Protein AF-A0A0G4B213-F1 (afdb_monomer_lite)

Sequence (179 aa):
MNWKSLFSELPLLMSNQFPNDDQAVENFIQDVHYIATHVYMPKLGPCYCVSLADGNHKRRRQVVQTIIEDLGKPVMVSKINIANHYYWTSESREIPDPESYRRLGSDRIRDICQKHELSSADERIVKDIAVFYDVFTGDVESRIGYSIYVVSKLRKERRIAIESAIIDIMVEFAKSRTV

Secondary structure (DSSP, 8-state):
--HHHHHHTSPEEETTSPP-TTTEEEEEETTEEEEEEEEEETTTEEEEEEEE-SS-HHHHHHHHHHHHHHH-SPB---SS--TTEEEEE-S------GGG--PPPHHHHHHHHHHTT--HHHHHHHHHHHHHHH---HHHHHHHHHHHHHHHHS-HHHHHHHHHHHHHHHHHHHHTT--

Structure (mmCIF, N/CA/C/O backbone):
data_AF-A0A0G4B213-F1
#
_entry.id   AF-A0A0G4B213-F1
#
loop_
_atom_site.group_PDB
_atom_site.id
_atom_site.type_symbol
_atom_site.label_atom_id
_atom_site.label_alt_id
_atom_site.label_comp_id
_atom_site.label_asym_id
_atom_site.label_entity_id
_atom_site.label_seq_id
_atom_site.pdbx_PDB_ins_code
_atom_site.Cartn_x
_atom_site.Cartn_y
_atom_site.Cartn_z
_atom_site.occupancy
_atom_site.B_iso_or_equiv
_atom_site.auth_seq_id
_atom_site.auth_comp_id
_atom_site.auth_asym_id
_atom_site.auth_atom_id
_atom_site.pdbx_PDB_model_num
ATOM 1 N N . MET A 1 1 ? 22.614 7.884 -8.030 1.00 73.62 1 MET A N 1
ATOM 2 C CA . MET A 1 1 ? 21.424 7.111 -8.435 1.00 73.62 1 MET A CA 1
ATOM 3 C C . MET A 1 1 ? 20.380 8.120 -8.878 1.00 73.62 1 MET A C 1
ATOM 5 O O . MET A 1 1 ? 20.231 9.096 -8.162 1.00 73.62 1 MET A O 1
ATOM 9 N N . ASN A 1 2 ? 19.761 7.943 -10.048 1.00 85.88 2 ASN A N 1
ATOM 10 C CA . ASN A 1 2 ? 18.702 8.824 -10.554 1.00 85.88 2 ASN A CA 1
ATOM 11 C C . ASN A 1 2 ? 17.368 8.084 -10.410 1.00 85.88 2 ASN A C 1
ATOM 13 O O . ASN A 1 2 ? 17.169 7.059 -11.067 1.00 85.88 2 ASN A O 1
ATOM 17 N N . TRP A 1 3 ? 16.483 8.578 -9.544 1.00 88.81 3 TRP A N 1
ATOM 18 C CA . TRP A 1 3 ? 15.213 7.901 -9.261 1.00 88.81 3 TRP A CA 1
ATOM 19 C C . TRP A 1 3 ? 14.285 7.863 -10.475 1.00 88.81 3 TRP A C 1
ATOM 21 O O . TRP A 1 3 ? 13.626 6.853 -10.704 1.00 88.81 3 TRP A O 1
ATOM 31 N N . LYS A 1 4 ? 14.274 8.922 -11.292 1.00 83.38 4 LYS A N 1
ATOM 32 C CA . LYS A 1 4 ? 13.443 8.984 -12.502 1.00 83.38 4 LYS A CA 1
ATOM 33 C C . LYS A 1 4 ? 13.821 7.886 -13.499 1.00 83.38 4 LYS A C 1
ATOM 35 O O . LYS A 1 4 ? 12.931 7.247 -14.047 1.00 83.38 4 LYS A O 1
ATOM 40 N N . SER A 1 5 ? 15.121 7.641 -13.679 1.00 86.00 5 SER A N 1
ATOM 41 C CA . SER A 1 5 ? 15.630 6.564 -14.541 1.00 86.00 5 SER A CA 1
ATOM 42 C C . SER A 1 5 ? 15.260 5.181 -14.004 1.00 86.00 5 SER A C 1
ATOM 44 O O . SER A 1 5 ? 14.779 4.349 -14.764 1.00 86.00 5 SER A O 1
ATOM 46 N N . LEU A 1 6 ? 15.420 4.954 -12.692 1.00 88.75 6 LEU A N 1
ATOM 47 C CA . LEU A 1 6 ? 15.041 3.685 -12.059 1.00 88.75 6 LEU A CA 1
ATOM 48 C C . LEU A 1 6 ? 13.561 3.374 -12.299 1.00 88.75 6 LEU A C 1
ATOM 50 O O . LEU A 1 6 ? 13.207 2.265 -12.680 1.00 88.75 6 LEU A O 1
ATOM 54 N N . PHE A 1 7 ? 12.690 4.362 -12.104 1.00 87.81 7 PHE A N 1
ATOM 55 C CA . PHE A 1 7 ? 11.258 4.154 -12.264 1.00 87.81 7 PHE A CA 1
ATOM 56 C C . PHE A 1 7 ? 10.808 3.988 -13.713 1.00 87.81 7 PHE A C 1
ATOM 58 O O . PHE A 1 7 ? 9.841 3.273 -13.952 1.00 87.81 7 PHE A O 1
ATOM 65 N N . SER A 1 8 ? 11.493 4.614 -14.675 1.00 81.81 8 SER A N 1
ATOM 66 C CA . SER A 1 8 ? 11.161 4.447 -16.096 1.00 81.81 8 SER A CA 1
ATOM 67 C C . SER A 1 8 ? 11.428 3.039 -16.629 1.00 81.81 8 SER A C 1
ATOM 69 O O . SER A 1 8 ? 10.900 2.680 -17.676 1.00 81.81 8 SER A O 1
ATOM 71 N N . GLU A 1 9 ? 12.239 2.255 -15.920 1.00 84.31 9 GLU A N 1
ATOM 72 C CA . GLU A 1 9 ? 12.555 0.868 -16.270 1.00 84.31 9 GLU A CA 1
ATOM 73 C C . GLU A 1 9 ? 11.586 -0.131 -15.618 1.00 84.31 9 GLU A C 1
ATOM 75 O O . GLU A 1 9 ? 11.526 -1.286 -16.034 1.00 84.31 9 GLU A O 1
ATOM 80 N N . LEU A 1 10 ? 10.803 0.306 -14.624 1.00 87.19 10 LEU A N 1
ATOM 81 C CA . LEU A 1 10 ? 9.878 -0.557 -13.898 1.00 87.19 10 LEU A CA 1
ATOM 82 C C . LEU A 1 10 ? 8.525 -0.679 -14.623 1.00 87.19 10 LEU A C 1
ATOM 84 O O . LEU A 1 10 ? 7.900 0.341 -14.948 1.00 87.19 10 LEU A O 1
ATOM 88 N N . PRO A 1 11 ? 8.019 -1.910 -14.828 1.00 84.62 11 PRO A N 1
ATOM 89 C CA . PRO A 1 11 ? 6.709 -2.122 -15.432 1.00 84.62 11 PRO A CA 1
ATOM 90 C C . PRO A 1 11 ? 5.594 -1.574 -14.533 1.00 84.62 11 PRO A C 1
ATOM 92 O O . PRO A 1 11 ? 5.678 -1.644 -13.306 1.00 84.62 11 PRO A O 1
ATOM 95 N N . LEU A 1 12 ? 4.529 -1.046 -15.143 1.00 79.25 12 LEU A N 1
ATOM 96 C CA . LEU A 1 12 ? 3.363 -0.560 -14.410 1.00 79.25 12 LEU A CA 1
ATOM 97 C C . LEU A 1 12 ? 2.514 -1.730 -13.888 1.00 79.25 12 LEU A C 1
ATOM 99 O O . LEU A 1 12 ? 1.941 -2.497 -14.661 1.00 79.25 12 LEU A O 1
ATOM 103 N N . LEU A 1 13 ? 2.384 -1.819 -12.569 1.00 73.69 13 LEU A N 1
ATOM 104 C CA . LEU A 1 13 ? 1.563 -2.804 -11.861 1.00 73.69 13 LEU A CA 1
ATOM 105 C C . LEU A 1 13 ? 0.222 -2.205 -11.450 1.00 73.69 13 LEU A C 1
ATOM 107 O O . LEU A 1 13 ? 0.063 -0.994 -11.432 1.00 73.69 13 LEU A O 1
ATOM 111 N N . MET A 1 14 ? -0.741 -3.014 -11.025 1.00 67.75 14 MET A N 1
ATOM 112 C CA . MET A 1 14 ? -1.877 -2.498 -10.245 1.00 67.75 14 MET A CA 1
ATOM 113 C C . MET A 1 14 ? -1.458 -2.361 -8.768 1.00 67.75 14 MET A C 1
ATOM 115 O O . MET A 1 14 ? -0.747 -3.232 -8.276 1.00 67.75 14 MET A O 1
ATOM 119 N N . SER A 1 15 ? -1.919 -1.339 -8.025 1.00 59.09 15 SER A N 1
ATOM 120 C CA . SER A 1 15 ? -1.471 -1.029 -6.638 1.00 59.09 15 SER A CA 1
ATOM 121 C C . SER A 1 15 ? -1.607 -2.141 -5.588 1.00 59.09 15 SER A C 1
ATOM 123 O O . SER A 1 15 ? -1.171 -1.974 -4.453 1.00 59.09 15 SER A O 1
ATOM 125 N N . ASN A 1 16 ? -2.214 -3.267 -5.961 1.00 49.78 16 ASN A N 1
ATOM 126 C CA . ASN A 1 16 ? -2.543 -4.394 -5.094 1.00 49.78 16 ASN A CA 1
ATOM 127 C C . ASN A 1 16 ? -1.890 -5.700 -5.595 1.00 49.78 16 ASN A C 1
ATOM 129 O O . ASN A 1 16 ? -2.259 -6.791 -5.145 1.00 49.78 16 ASN A O 1
ATOM 133 N N . GLN A 1 17 ? -0.998 -5.606 -6.585 1.00 54.12 17 GLN A N 1
ATOM 134 C CA . GLN A 1 17 ? -0.159 -6.704 -7.056 1.00 54.12 17 GLN A CA 1
ATOM 135 C C . GLN A 1 17 ? 1.145 -6.698 -6.256 1.00 54.12 17 GLN A C 1
ATOM 137 O O . GLN A 1 17 ? 1.779 -5.656 -6.103 1.00 54.12 17 GLN A O 1
ATOM 142 N N . PHE A 1 18 ? 1.532 -7.861 -5.730 1.00 59.22 18 PHE A N 1
ATOM 143 C CA . PHE A 1 18 ? 2.862 -8.024 -5.156 1.00 59.22 18 PHE A CA 1
ATOM 144 C C . PHE A 1 18 ? 3.866 -8.103 -6.308 1.00 59.22 18 PHE A C 1
ATOM 146 O O . PHE A 1 18 ? 3.677 -8.957 -7.178 1.00 59.22 18 PHE A O 1
ATOM 153 N N . PRO A 1 19 ? 4.886 -7.232 -6.342 1.00 59.97 19 PRO A N 1
ATOM 154 C CA . PRO A 1 19 ? 5.894 -7.291 -7.386 1.00 59.97 19 PRO A CA 1
ATOM 155 C C . PRO A 1 19 ? 6.705 -8.584 -7.250 1.00 59.97 19 PRO A C 1
ATOM 157 O O . PRO A 1 19 ? 7.042 -8.995 -6.138 1.00 59.97 19 PRO A O 1
ATOM 160 N N . ASN A 1 20 ? 7.015 -9.221 -8.374 1.00 69.31 20 ASN A N 1
ATOM 161 C CA . ASN A 1 20 ? 8.107 -10.192 -8.452 1.00 69.31 20 ASN A CA 1
ATOM 162 C C . ASN A 1 20 ? 9.458 -9.474 -8.682 1.00 69.31 20 ASN A C 1
ATOM 164 O O . ASN A 1 20 ? 9.495 -8.246 -8.796 1.00 69.31 20 ASN A O 1
ATOM 168 N N . ASP A 1 21 ? 10.556 -10.232 -8.746 1.00 69.38 21 ASP A N 1
ATOM 169 C CA . ASP A 1 21 ? 11.930 -9.701 -8.817 1.00 69.38 21 ASP A CA 1
ATOM 170 C C . ASP A 1 21 ? 12.170 -8.740 -10.002 1.00 69.38 21 ASP A C 1
ATOM 172 O O . ASP A 1 21 ? 12.980 -7.824 -9.893 1.00 69.38 21 ASP A O 1
ATOM 176 N N . ASP A 1 22 ? 11.432 -8.891 -11.108 1.00 73.88 22 ASP A N 1
ATOM 177 C CA . ASP A 1 22 ? 11.552 -8.042 -12.306 1.00 73.88 22 ASP A CA 1
ATOM 178 C C . ASP A 1 22 ? 10.621 -6.809 -12.271 1.00 73.88 22 ASP A C 1
ATOM 180 O O . ASP A 1 22 ? 10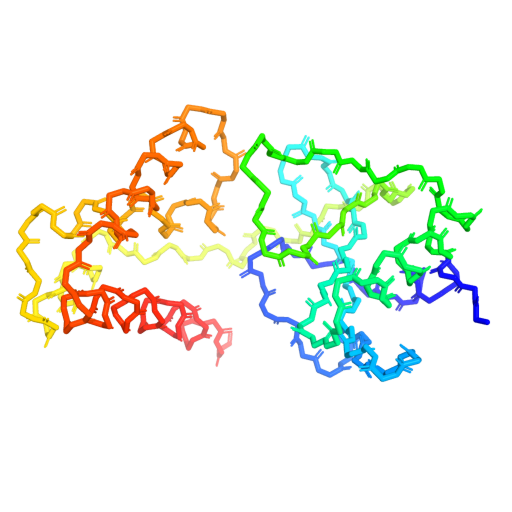.638 -5.962 -13.166 1.00 73.88 22 ASP A O 1
ATOM 184 N N . GLN A 1 23 ? 9.763 -6.713 -11.254 1.00 74.38 23 GLN A N 1
ATOM 185 C CA . GLN A 1 23 ? 8.699 -5.712 -11.12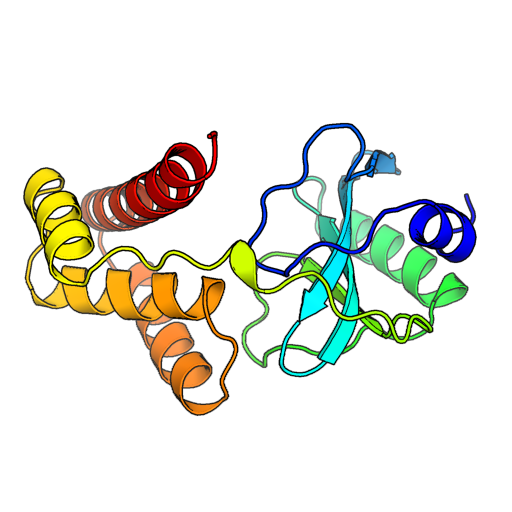6 1.00 74.38 23 GLN A CA 1
ATOM 186 C C . GLN A 1 23 ? 8.928 -4.723 -9.974 1.00 74.38 23 GLN A C 1
ATOM 188 O O . GLN A 1 23 ? 8.172 -3.757 -9.821 1.00 74.38 23 GLN A O 1
ATOM 193 N N . ALA A 1 24 ? 9.965 -4.941 -9.169 1.00 84.75 24 ALA A N 1
ATOM 194 C CA . ALA A 1 24 ? 10.411 -4.028 -8.128 1.00 84.75 24 ALA A CA 1
ATOM 195 C C . ALA A 1 24 ? 11.932 -3.942 -8.090 1.00 84.75 24 ALA A C 1
ATOM 197 O O . ALA A 1 24 ? 12.632 -4.901 -8.391 1.00 84.75 24 ALA A O 1
ATOM 198 N N . VAL A 1 25 ? 12.443 -2.801 -7.630 1.00 86.31 25 VAL A N 1
ATOM 199 C CA . VAL A 1 25 ? 13.836 -2.709 -7.187 1.00 86.31 25 VAL A CA 1
ATOM 200 C C . VAL A 1 25 ? 13.872 -2.733 -5.669 1.00 86.31 25 VAL A C 1
ATOM 202 O O . VAL A 1 25 ? 13.353 -1.825 -5.016 1.00 86.31 25 VAL A O 1
ATOM 205 N N . GLU A 1 26 ? 14.528 -3.749 -5.125 1.00 86.94 26 GLU A N 1
ATOM 206 C CA . GLU A 1 26 ? 14.838 -3.880 -3.706 1.00 86.94 26 GLU A CA 1
ATOM 207 C C . GLU A 1 26 ? 16.324 -3.579 -3.476 1.00 86.94 26 GLU A C 1
ATOM 209 O O . GLU A 1 26 ? 17.197 -4.185 -4.103 1.00 86.94 26 GLU A O 1
ATOM 214 N N . ASN A 1 27 ? 16.643 -2.596 -2.629 1.00 87.06 27 ASN A N 1
ATOM 215 C CA . ASN A 1 27 ? 18.038 -2.247 -2.345 1.00 87.06 27 ASN A CA 1
ATOM 216 C C . ASN A 1 27 ? 18.193 -1.442 -1.042 1.00 87.06 27 ASN A C 1
ATOM 218 O O . ASN A 1 27 ? 17.226 -1.097 -0.363 1.00 87.06 27 ASN A O 1
ATOM 222 N N . PHE A 1 28 ? 19.434 -1.098 -0.698 1.00 87.06 28 PHE A N 1
ATOM 223 C CA . PHE A 1 28 ? 19.782 -0.310 0.479 1.00 87.06 28 PHE A CA 1
ATOM 224 C C . PHE A 1 28 ? 20.406 1.035 0.102 1.00 87.06 28 PHE A C 1
ATOM 226 O O . PHE A 1 28 ? 21.305 1.118 -0.734 1.00 87.06 28 PHE A O 1
ATOM 233 N N . ILE A 1 29 ? 19.986 2.099 0.790 1.00 85.06 29 ILE A N 1
ATOM 234 C CA . ILE A 1 29 ? 20.654 3.409 0.767 1.00 85.06 29 ILE A CA 1
ATOM 235 C C . ILE A 1 29 ? 20.899 3.836 2.209 1.00 85.06 29 ILE A C 1
ATOM 237 O O . ILE A 1 29 ? 19.956 4.019 2.970 1.00 85.06 29 ILE A O 1
ATOM 241 N N . GLN A 1 30 ? 22.163 4.027 2.597 1.00 82.06 30 GLN A N 1
ATOM 242 C CA . GLN A 1 30 ? 22.526 4.490 3.949 1.00 82.06 30 GLN A CA 1
ATOM 243 C C . GLN A 1 30 ? 21.908 3.627 5.078 1.00 82.06 30 GLN A C 1
ATOM 245 O O . GLN A 1 30 ? 21.405 4.156 6.074 1.00 82.06 30 GLN A O 1
ATOM 250 N N . ASP A 1 31 ? 21.931 2.300 4.912 1.00 82.44 31 ASP A N 1
ATOM 251 C CA . ASP A 1 31 ? 21.309 1.298 5.800 1.00 82.44 31 ASP A CA 1
ATOM 252 C C . ASP A 1 31 ? 19.772 1.401 5.914 1.00 82.44 31 ASP A C 1
ATOM 254 O O . ASP A 1 31 ? 19.172 0.884 6.858 1.00 82.44 31 ASP A O 1
ATOM 258 N N . VAL A 1 32 ? 19.120 2.099 4.983 1.00 82.56 32 VAL A N 1
ATOM 259 C CA . VAL A 1 32 ? 17.664 2.093 4.817 1.00 82.56 32 VAL A CA 1
ATOM 260 C C . VAL A 1 32 ? 17.336 1.139 3.684 1.00 82.56 32 VAL A C 1
ATOM 262 O O . VAL A 1 32 ? 17.702 1.389 2.535 1.00 82.56 32 VAL A O 1
ATOM 265 N N . HIS A 1 33 ? 16.642 0.062 4.024 1.00 83.06 33 HIS A N 1
ATOM 266 C CA . HIS A 1 33 ? 16.051 -0.836 3.050 1.00 83.06 33 HIS A CA 1
ATOM 267 C C . HIS A 1 33 ? 14.873 -0.141 2.355 1.00 83.06 33 HIS A C 1
ATOM 269 O O . HIS A 1 33 ? 13.973 0.371 3.039 1.00 83.06 33 HIS A O 1
ATOM 275 N N . TYR A 1 34 ? 14.883 -0.113 1.022 1.00 87.19 34 TYR A N 1
ATOM 276 C CA . TYR A 1 34 ? 13.775 0.385 0.221 1.00 87.19 34 TYR A CA 1
ATOM 277 C C . TYR A 1 34 ? 13.317 -0.626 -0.827 1.00 87.19 34 TYR A C 1
ATOM 279 O O . TYR A 1 34 ? 14.120 -1.367 -1.391 1.00 87.19 34 TYR A O 1
ATOM 287 N N . ILE A 1 35 ? 12.021 -0.558 -1.125 1.00 87.31 35 ILE A N 1
ATOM 288 C CA . ILE A 1 35 ? 11.391 -1.229 -2.260 1.00 87.31 35 ILE A CA 1
ATOM 289 C C . ILE A 1 35 ? 10.765 -0.148 -3.137 1.00 87.31 35 ILE A C 1
ATOM 291 O O . ILE A 1 35 ? 9.938 0.635 -2.660 1.00 87.31 35 ILE A O 1
ATOM 295 N N . ALA A 1 36 ? 11.173 -0.089 -4.400 1.00 89.62 36 ALA A N 1
ATOM 296 C CA . ALA A 1 36 ? 10.659 0.835 -5.403 1.00 89.62 36 ALA A CA 1
ATOM 297 C C . ALA A 1 36 ? 9.813 0.080 -6.437 1.00 89.62 36 ALA A C 1
ATOM 299 O O . ALA A 1 36 ? 10.252 -0.929 -6.981 1.00 89.62 36 ALA A O 1
ATOM 300 N N . THR A 1 37 ? 8.609 0.579 -6.709 1.00 88.06 37 THR A N 1
ATOM 301 C CA . THR A 1 37 ? 7.645 -0.005 -7.658 1.00 88.06 37 THR A CA 1
ATOM 302 C C . THR A 1 37 ? 6.991 1.079 -8.512 1.00 88.06 37 THR A C 1
ATOM 304 O O . THR A 1 37 ? 6.921 2.245 -8.112 1.00 88.06 37 THR A O 1
ATOM 307 N N . HIS A 1 38 ? 6.480 0.699 -9.682 1.00 88.69 38 HIS A N 1
ATOM 308 C CA . HIS A 1 38 ? 5.622 1.536 -10.518 1.00 88.69 38 HIS A CA 1
ATOM 309 C C . HIS A 1 38 ? 4.218 0.927 -10.510 1.00 88.69 38 HIS A C 1
ATOM 311 O O . HIS A 1 38 ? 4.027 -0.213 -10.918 1.00 88.69 38 HIS A O 1
ATOM 317 N N . VAL A 1 39 ? 3.236 1.650 -9.973 1.00 81.62 39 VAL A N 1
ATOM 318 C CA . VAL A 1 39 ? 1.898 1.121 -9.688 1.00 81.62 39 VAL A CA 1
ATOM 319 C C . VAL A 1 39 ? 0.804 2.052 -10.198 1.00 81.62 39 VAL A C 1
ATOM 321 O O . VAL A 1 39 ? 0.932 3.266 -10.181 1.00 81.62 39 VAL A O 1
ATOM 324 N N . TYR A 1 40 ? -0.316 1.498 -10.627 1.00 75.06 40 TYR A N 1
ATOM 325 C CA . TYR A 1 40 ? -1.524 2.213 -10.977 1.00 75.06 40 TYR A CA 1
ATOM 326 C C . TYR A 1 40 ? -2.420 2.236 -9.752 1.00 75.06 40 TYR A C 1
ATOM 328 O O . TYR A 1 40 ? -2.884 1.194 -9.277 1.00 75.06 40 TYR A O 1
ATOM 336 N N . MET A 1 41 ? -2.679 3.435 -9.247 1.00 73.44 41 MET A N 1
ATOM 337 C CA . MET A 1 41 ? -3.645 3.657 -8.184 1.00 73.44 41 MET A CA 1
ATOM 338 C C . MET A 1 41 ? -4.908 4.272 -8.786 1.00 73.44 41 MET A C 1
ATOM 340 O O . MET A 1 41 ? -4.824 5.359 -9.349 1.00 73.44 41 MET A O 1
ATOM 344 N N . PRO A 1 42 ? -6.104 3.688 -8.600 1.00 62.91 42 PRO A N 1
ATOM 345 C CA . PRO A 1 42 ? -7.340 4.205 -9.201 1.00 62.91 42 PRO A CA 1
ATOM 346 C C . PRO A 1 42 ? -7.628 5.697 -8.950 1.00 62.91 42 PRO A C 1
ATOM 348 O O . PRO A 1 42 ? -8.254 6.353 -9.775 1.00 62.91 42 PRO A O 1
ATOM 351 N N . LYS A 1 43 ? -7.164 6.253 -7.822 1.00 65.88 43 LYS A N 1
ATOM 352 C CA . LYS A 1 43 ? -7.295 7.684 -7.495 1.00 65.88 43 LYS A CA 1
ATOM 353 C C . LYS A 1 43 ? -6.211 8.586 -8.084 1.00 65.88 43 LYS A C 1
ATOM 355 O O . LYS A 1 43 ? -6.453 9.781 -8.213 1.00 65.88 43 LYS A O 1
ATOM 360 N N . LEU A 1 44 ? -5.016 8.055 -8.333 1.00 71.25 44 LEU A N 1
ATOM 361 C CA . LEU A 1 44 ? -3.845 8.844 -8.736 1.00 71.25 44 LEU A CA 1
ATOM 362 C C . LEU A 1 44 ? -3.411 8.575 -10.180 1.00 71.25 44 LEU A C 1
ATOM 364 O O . LEU A 1 44 ? -2.599 9.325 -10.709 1.00 71.25 44 LEU A O 1
ATOM 368 N N . GLY A 1 45 ? -3.952 7.532 -10.809 1.00 73.00 45 GLY A N 1
ATOM 369 C CA . GLY A 1 45 ? -3.404 6.967 -12.033 1.00 73.00 45 GLY A CA 1
ATOM 370 C C . GLY A 1 45 ? -2.069 6.257 -11.774 1.00 73.00 45 GLY A C 1
ATOM 371 O O . GLY A 1 45 ? -1.813 5.813 -10.649 1.00 73.00 45 GLY A O 1
ATOM 372 N N . PRO A 1 46 ? -1.219 6.137 -12.803 1.00 82.62 46 PRO A N 1
ATOM 373 C CA . PRO A 1 46 ? 0.149 5.656 -12.664 1.00 82.62 46 PRO A CA 1
ATOM 374 C C . PRO A 1 46 ? 0.946 6.499 -11.663 1.00 82.62 46 PRO A C 1
ATOM 376 O O . PRO A 1 46 ? 0.986 7.731 -11.735 1.00 82.62 46 PRO A O 1
ATOM 379 N N . CYS A 1 47 ? 1.618 5.844 -10.729 1.00 89.00 47 CYS A N 1
ATOM 380 C CA . CYS A 1 47 ? 2.459 6.469 -9.729 1.00 89.00 47 CYS A CA 1
ATOM 381 C C . CYS A 1 47 ? 3.654 5.585 -9.368 1.00 89.00 47 CYS A C 1
ATOM 383 O O . CYS A 1 47 ? 3.625 4.362 -9.448 1.00 89.00 47 CYS A O 1
ATOM 385 N N . TYR A 1 48 ? 4.736 6.225 -8.960 1.00 90.00 48 TYR A N 1
ATOM 386 C CA . TYR A 1 48 ? 5.892 5.559 -8.385 1.00 90.00 48 TYR A CA 1
ATOM 387 C C . TYR A 1 48 ? 5.670 5.410 -6.892 1.00 90.00 48 TYR A C 1
ATOM 389 O O . TYR A 1 48 ? 5.303 6.387 -6.241 1.00 90.00 48 TYR A O 1
ATOM 397 N N . CYS A 1 49 ? 5.894 4.220 -6.348 1.00 88.44 49 CYS A N 1
ATOM 398 C CA . CYS A 1 49 ? 5.794 3.949 -4.923 1.00 88.44 49 CYS A CA 1
ATOM 399 C C . CYS A 1 49 ? 7.164 3.542 -4.371 1.00 88.44 49 CYS A C 1
ATOM 401 O O . CYS A 1 49 ? 7.820 2.650 -4.908 1.00 88.44 49 CYS A O 1
ATOM 403 N N . VAL A 1 50 ? 7.585 4.189 -3.283 1.00 88.31 50 VAL A N 1
ATOM 404 C CA . VAL A 1 50 ? 8.761 3.805 -2.495 1.00 88.31 50 VAL A CA 1
ATOM 405 C C . VAL A 1 50 ? 8.322 3.442 -1.090 1.00 88.31 50 VAL A C 1
ATOM 407 O O . VAL A 1 50 ? 7.781 4.284 -0.372 1.00 88.31 50 VAL A O 1
ATOM 410 N N . SER A 1 51 ? 8.625 2.218 -0.681 1.00 85.69 51 SER A N 1
ATOM 411 C CA . SER A 1 51 ? 8.371 1.708 0.666 1.00 85.69 51 SER A CA 1
ATOM 412 C C . SER A 1 51 ? 9.683 1.636 1.435 1.00 85.69 51 SER A C 1
ATOM 414 O O . SER A 1 51 ? 10.639 1.043 0.943 1.00 85.69 51 SER A O 1
ATOM 416 N N . LEU A 1 52 ? 9.747 2.225 2.634 1.00 82.44 52 LEU A N 1
ATOM 417 C CA . LEU A 1 52 ? 10.949 2.194 3.481 1.00 82.44 52 LEU A CA 1
ATOM 418 C C . LEU A 1 52 ? 10.710 1.334 4.731 1.00 82.44 52 LEU A C 1
ATOM 420 O O . LEU A 1 52 ? 10.054 1.775 5.683 1.00 82.44 52 LEU A O 1
ATOM 424 N N . ALA A 1 53 ? 11.247 0.113 4.742 1.00 66.50 53 ALA A N 1
ATOM 425 C CA . ALA A 1 53 ? 11.031 -0.854 5.822 1.00 66.50 53 ALA A CA 1
ATOM 426 C C . ALA A 1 53 ? 11.934 -0.578 7.041 1.00 66.50 53 ALA A C 1
ATOM 428 O O . ALA A 1 53 ? 11.446 -0.491 8.171 1.00 66.50 53 ALA A O 1
ATOM 429 N N . ASP A 1 54 ? 13.223 -0.314 6.804 1.00 69.19 54 ASP A N 1
ATOM 430 C CA . ASP A 1 54 ? 14.251 -0.280 7.851 1.00 69.19 54 ASP A CA 1
ATOM 431 C C . ASP A 1 54 ? 14.918 1.093 8.032 1.00 69.19 54 ASP A C 1
ATOM 433 O O . ASP A 1 54 ? 14.677 2.056 7.302 1.00 69.19 54 ASP A O 1
ATOM 437 N N . GLY A 1 55 ? 15.761 1.201 9.059 1.00 61.53 55 GLY A N 1
ATOM 438 C CA . GLY A 1 55 ? 16.530 2.402 9.368 1.00 61.53 55 GLY A CA 1
ATOM 439 C C . GLY A 1 55 ? 15.821 3.382 10.308 1.00 61.53 55 GLY A C 1
ATOM 440 O O . GLY A 1 55 ? 14.595 3.448 10.431 1.00 61.53 55 GLY A O 1
ATOM 441 N N . ASN A 1 56 ? 16.620 4.170 11.032 1.00 79.31 56 ASN A N 1
ATOM 442 C CA . ASN A 1 56 ? 16.079 5.144 11.976 1.00 79.31 56 ASN A CA 1
ATOM 443 C C . ASN A 1 56 ? 15.347 6.293 11.252 1.00 79.31 56 ASN A C 1
ATOM 445 O O . ASN A 1 56 ? 15.587 6.591 10.080 1.00 79.31 56 ASN A O 1
ATOM 449 N N . HIS A 1 57 ? 14.471 6.994 11.978 1.00 79.38 57 HIS A N 1
ATOM 450 C CA . HIS A 1 57 ? 13.632 8.052 11.408 1.00 79.38 57 HIS A CA 1
ATOM 451 C C . HIS A 1 57 ? 14.439 9.157 10.696 1.00 79.38 57 HIS A C 1
ATOM 453 O O . HIS A 1 57 ? 13.979 9.697 9.685 1.00 79.38 57 HIS A O 1
ATOM 459 N N . LYS A 1 58 ? 15.627 9.507 11.203 1.00 84.50 58 LYS A N 1
ATOM 460 C CA . LYS A 1 58 ? 16.476 10.549 10.610 1.00 84.50 58 LYS A CA 1
ATOM 461 C C . LYS A 1 58 ? 16.990 10.120 9.235 1.00 84.50 58 LYS A C 1
ATOM 463 O O . LYS A 1 58 ? 16.880 10.898 8.295 1.00 84.50 58 LYS A O 1
ATOM 468 N N . ARG A 1 59 ? 17.475 8.883 9.110 1.00 83.25 59 ARG A N 1
ATOM 469 C CA . ARG A 1 59 ? 17.985 8.330 7.847 1.00 83.25 59 ARG A CA 1
ATOM 470 C C . ARG A 1 59 ? 16.882 8.137 6.816 1.00 83.25 59 ARG A C 1
ATOM 472 O O . ARG A 1 59 ? 17.036 8.583 5.688 1.00 83.25 59 ARG A O 1
ATOM 479 N N . ARG A 1 60 ? 15.719 7.609 7.219 1.00 84.00 60 ARG A N 1
ATOM 480 C CA . ARG A 1 60 ? 14.555 7.528 6.316 1.00 84.00 60 ARG A CA 1
ATOM 481 C C . ARG A 1 60 ? 14.164 8.901 5.769 1.00 84.00 60 ARG A C 1
ATOM 483 O O . ARG A 1 60 ? 13.942 9.036 4.576 1.00 84.00 60 ARG A O 1
ATOM 490 N N . ARG A 1 61 ? 14.164 9.947 6.609 1.00 86.00 61 ARG A N 1
ATOM 491 C CA . ARG A 1 61 ? 13.931 11.330 6.149 1.00 86.00 61 ARG A CA 1
ATOM 492 C C . ARG A 1 61 ? 14.971 11.803 5.134 1.00 86.00 61 ARG A C 1
ATOM 494 O O . ARG A 1 61 ? 14.601 12.505 4.206 1.00 86.00 61 ARG A O 1
ATOM 501 N N . GLN A 1 62 ? 16.239 11.442 5.313 1.00 87.94 62 GLN A N 1
ATOM 502 C CA . GLN A 1 62 ? 17.299 11.800 4.368 1.00 87.94 62 GLN A CA 1
ATOM 503 C C . GLN A 1 62 ? 17.098 11.106 3.018 1.00 87.94 62 GLN A C 1
ATOM 505 O O . GLN A 1 62 ? 17.164 11.778 1.998 1.00 87.94 62 GLN A O 1
ATOM 510 N N . VAL A 1 63 ? 16.765 9.812 3.007 1.00 88.56 63 VAL A N 1
ATOM 511 C CA . VAL A 1 63 ? 16.443 9.078 1.768 1.00 88.56 63 VAL A CA 1
ATOM 512 C C . VAL A 1 63 ? 15.214 9.667 1.074 1.00 88.56 63 VAL A C 1
ATOM 514 O O . VAL A 1 63 ? 15.227 9.890 -0.127 1.00 88.56 63 VAL A O 1
ATOM 517 N N . VAL A 1 64 ? 14.163 10.004 1.822 1.00 88.44 64 VAL A N 1
ATOM 518 C CA . VAL A 1 64 ? 12.989 10.679 1.243 1.00 88.44 64 VAL A CA 1
ATOM 519 C C . VAL A 1 64 ? 13.370 12.029 0.642 1.00 88.44 64 VAL A C 1
ATOM 521 O O . VAL A 1 64 ? 12.873 12.384 -0.420 1.00 88.44 64 VAL A O 1
ATOM 524 N N . GLN A 1 65 ? 14.264 12.775 1.292 1.00 90.25 65 GLN A N 1
ATOM 525 C CA . GLN A 1 65 ? 14.707 14.070 0.792 1.00 90.25 65 GLN A CA 1
ATOM 526 C C . GLN A 1 65 ? 15.466 13.946 -0.536 1.00 90.25 65 GLN A C 1
ATOM 528 O O . GLN A 1 65 ? 15.226 14.758 -1.424 1.00 90.25 65 GLN A O 1
ATOM 533 N N . THR A 1 66 ? 16.300 12.915 -0.712 1.00 90.06 66 THR A N 1
ATOM 534 C CA . THR A 1 66 ? 16.986 12.689 -1.997 1.00 90.06 66 THR A CA 1
ATOM 535 C C . THR A 1 66 ? 16.011 12.297 -3.106 1.00 90.06 66 THR A C 1
ATOM 537 O O . THR A 1 66 ? 16.163 12.746 -4.236 1.00 90.06 66 THR A O 1
ATOM 540 N N . ILE A 1 67 ? 14.962 11.525 -2.795 1.00 89.62 67 ILE A N 1
ATOM 541 C CA . ILE A 1 67 ? 13.895 11.234 -3.766 1.00 89.62 67 ILE A CA 1
ATOM 542 C C . ILE A 1 67 ? 13.127 12.516 -4.122 1.00 89.62 67 ILE A C 1
ATOM 544 O O . ILE A 1 67 ? 12.778 12.724 -5.281 1.00 89.62 67 ILE A O 1
ATOM 548 N N . ILE A 1 68 ? 12.887 13.399 -3.144 1.00 90.81 68 ILE A N 1
ATOM 549 C CA . ILE A 1 68 ? 12.194 14.677 -3.363 1.00 90.81 68 ILE A CA 1
ATOM 550 C C . ILE A 1 68 ? 12.983 15.615 -4.275 1.00 90.81 68 ILE A C 1
ATOM 552 O O . ILE A 1 68 ? 12.386 16.349 -5.062 1.00 90.81 68 ILE A O 1
ATOM 556 N N . GLU A 1 69 ? 14.306 15.615 -4.162 1.00 90.38 69 GLU A N 1
ATOM 557 C CA . GLU A 1 69 ? 15.179 16.411 -5.026 1.00 90.38 69 GLU A CA 1
ATOM 558 C C . GLU A 1 69 ? 15.087 15.963 -6.493 1.00 90.38 69 GLU A C 1
ATOM 560 O O . GLU A 1 69 ? 15.054 16.816 -7.379 1.00 90.38 69 GLU A O 1
ATOM 565 N N . ASP A 1 70 ? 14.945 14.657 -6.741 1.00 89.75 70 ASP A N 1
ATOM 566 C CA . ASP A 1 70 ? 14.845 14.085 -8.091 1.00 89.75 70 ASP A CA 1
ATOM 567 C C . ASP A 1 70 ? 13.423 14.138 -8.682 1.00 89.75 70 ASP A C 1
ATOM 569 O O . ASP A 1 70 ? 13.245 14.451 -9.861 1.00 89.75 70 ASP A O 1
ATOM 573 N N . LEU A 1 71 ? 12.402 13.794 -7.890 1.00 87.12 71 LEU A N 1
ATOM 574 C CA . LEU A 1 71 ? 11.021 13.582 -8.358 1.00 87.12 71 LEU A CA 1
ATOM 575 C C . LEU A 1 71 ? 10.043 14.680 -7.920 1.00 87.12 71 LEU A C 1
ATOM 577 O O . LEU A 1 71 ? 8.864 14.648 -8.278 1.00 87.12 71 LEU A O 1
ATOM 581 N N . GLY A 1 72 ? 10.498 15.650 -7.130 1.00 88.62 72 GLY A N 1
ATOM 582 C CA . GLY A 1 72 ? 9.632 16.640 -6.501 1.00 88.62 72 GLY A CA 1
ATOM 583 C C . GLY A 1 72 ? 8.902 16.090 -5.273 1.00 88.62 72 GLY A C 1
ATOM 584 O O . GLY A 1 72 ? 9.263 15.075 -4.685 1.00 88.62 72 GLY A O 1
ATOM 585 N N . LYS A 1 73 ? 7.861 16.788 -4.815 1.00 87.81 73 LYS A N 1
ATOM 586 C CA . LYS A 1 73 ? 7.159 16.398 -3.580 1.00 87.81 73 LYS A CA 1
ATOM 587 C C . LYS A 1 73 ? 6.283 15.158 -3.811 1.00 87.81 73 LYS A C 1
ATOM 589 O O . LYS A 1 73 ? 5.560 15.138 -4.806 1.00 87.81 73 LYS A O 1
ATOM 594 N N . PRO A 1 74 ? 6.272 14.180 -2.883 1.00 87.06 74 PRO A N 1
ATOM 595 C CA . PRO A 1 74 ? 5.361 13.054 -2.977 1.00 87.06 74 PRO A CA 1
ATOM 596 C C . PRO A 1 74 ? 3.911 13.522 -2.872 1.00 87.06 74 PRO A C 1
ATOM 598 O O . PRO A 1 74 ? 3.577 14.473 -2.156 1.00 87.06 74 PRO A O 1
ATOM 601 N N . VAL A 1 75 ? 3.043 12.796 -3.557 1.00 83.50 75 VAL A N 1
ATOM 602 C CA . VAL A 1 75 ? 1.601 12.892 -3.423 1.00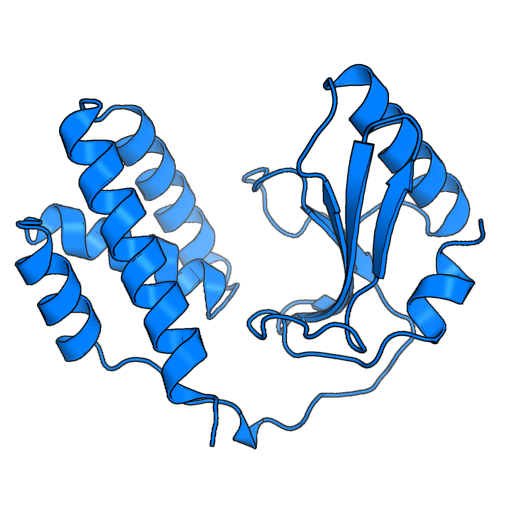 83.50 75 VAL A CA 1
ATOM 603 C C . VAL A 1 75 ? 1.201 12.326 -2.068 1.00 83.50 75 VAL A C 1
ATOM 605 O O . VAL A 1 75 ? 1.537 11.202 -1.695 1.00 83.50 75 VAL A O 1
ATOM 608 N N . MET A 1 76 ? 0.436 13.115 -1.326 1.00 72.56 76 MET A N 1
ATOM 609 C CA . MET A 1 76 ? -0.212 12.658 -0.106 1.00 72.56 76 MET A CA 1
ATOM 610 C C . MET A 1 76 ? -1.428 11.815 -0.488 1.00 72.56 76 MET A C 1
ATOM 612 O O . MET A 1 76 ? -2.445 12.354 -0.920 1.00 72.56 76 MET A O 1
ATOM 616 N N . VAL A 1 77 ? -1.319 10.496 -0.344 1.00 62.47 77 VAL A N 1
ATOM 617 C CA . VAL A 1 77 ? -2.378 9.560 -0.767 1.00 62.47 77 VAL A CA 1
ATOM 618 C C . VAL A 1 77 ? -3.435 9.337 0.319 1.00 62.47 77 VAL A C 1
ATOM 620 O O . VAL A 1 77 ? -4.543 8.896 0.027 1.00 62.47 77 VAL A O 1
ATOM 623 N N . SER A 1 78 ? -3.103 9.664 1.570 1.00 60.69 78 SER A N 1
ATOM 624 C CA . SER A 1 78 ? -3.978 9.524 2.735 1.00 60.69 78 SER A CA 1
ATOM 625 C C . SER A 1 78 ? -3.545 10.479 3.857 1.00 60.69 78 SER A C 1
ATOM 627 O O . SER A 1 78 ? -2.365 10.825 3.972 1.00 60.69 78 SER A O 1
ATOM 629 N N . LYS A 1 79 ? -4.492 10.909 4.702 1.00 50.31 79 LYS A N 1
ATOM 630 C CA . LYS A 1 79 ? -4.213 11.673 5.942 1.00 50.31 79 LYS A CA 1
ATOM 631 C C . LYS A 1 79 ? -3.636 10.788 7.047 1.00 50.31 79 LYS A C 1
ATOM 633 O O . LYS A 1 79 ? -3.020 11.286 7.989 1.00 50.31 79 LYS A O 1
ATOM 638 N N . ILE A 1 80 ? -3.854 9.482 6.941 1.00 44.75 80 ILE A N 1
ATOM 639 C CA . ILE A 1 80 ? -3.254 8.467 7.798 1.00 44.75 80 ILE A CA 1
ATOM 640 C C . ILE A 1 80 ? -1.923 8.109 7.149 1.00 44.75 80 ILE A C 1
ATOM 642 O O . ILE A 1 80 ? -1.876 7.629 6.016 1.00 44.75 80 ILE A O 1
ATOM 646 N N . ASN A 1 81 ? -0.834 8.399 7.850 1.00 43.72 81 ASN A N 1
ATOM 647 C CA . ASN A 1 81 ? 0.513 8.141 7.368 1.00 43.72 81 ASN A CA 1
ATOM 648 C C . ASN A 1 81 ? 0.757 6.626 7.398 1.00 43.72 81 ASN A C 1
ATOM 650 O O . ASN A 1 81 ? 1.166 6.074 8.421 1.00 43.72 81 ASN A O 1
ATOM 654 N N . ILE A 1 82 ? 0.398 5.930 6.322 1.00 52.03 82 ILE A N 1
ATOM 655 C CA . ILE A 1 82 ? 0.501 4.476 6.276 1.00 52.03 82 ILE A CA 1
ATOM 656 C C . ILE A 1 82 ? 1.941 4.114 5.916 1.00 52.03 82 ILE A C 1
ATOM 658 O O . ILE A 1 82 ? 2.412 4.292 4.798 1.00 52.03 82 ILE A O 1
ATOM 662 N N . ALA A 1 83 ? 2.643 3.658 6.955 1.00 58.19 83 ALA A N 1
ATOM 663 C CA . ALA A 1 83 ? 3.819 2.800 6.914 1.00 58.19 83 ALA A CA 1
ATOM 664 C C . ALA A 1 83 ? 4.960 3.213 5.965 1.00 58.19 83 ALA A C 1
ATOM 666 O O . ALA A 1 83 ? 5.422 2.382 5.207 1.00 58.19 83 ALA A O 1
ATOM 667 N N . ASN A 1 84 ? 5.476 4.446 6.002 1.00 71.00 84 ASN A N 1
ATOM 668 C CA . ASN A 1 84 ? 6.665 4.833 5.212 1.00 71.00 84 ASN A CA 1
ATOM 669 C C . ASN A 1 84 ? 6.564 4.535 3.693 1.00 71.00 84 ASN A C 1
ATOM 671 O O . ASN A 1 84 ? 7.592 4.293 3.056 1.00 71.00 84 ASN A O 1
ATOM 675 N N . HIS A 1 85 ? 5.351 4.520 3.135 1.00 78.19 85 HIS A N 1
ATOM 676 C CA . HIS A 1 85 ? 5.130 4.430 1.695 1.00 78.19 85 HIS A CA 1
ATOM 677 C C . HIS A 1 85 ? 4.972 5.846 1.145 1.00 78.19 85 HIS A C 1
ATOM 679 O O . HIS A 1 85 ? 4.156 6.631 1.637 1.00 78.19 85 HIS A O 1
ATOM 685 N N . TYR A 1 86 ? 5.752 6.173 0.128 1.00 84.75 86 TYR A N 1
ATOM 686 C CA . TYR A 1 86 ? 5.762 7.476 -0.518 1.00 84.75 86 TYR A CA 1
ATOM 687 C C . TYR A 1 86 ? 5.413 7.302 -1.986 1.00 84.75 86 TYR A C 1
ATOM 689 O O . TYR A 1 86 ? 5.905 6.377 -2.626 1.00 84.75 86 TYR A O 1
ATOM 697 N N . TYR A 1 87 ? 4.567 8.187 -2.506 1.00 86.75 87 TYR A N 1
ATOM 698 C CA . TYR A 1 87 ? 4.026 8.066 -3.852 1.00 86.75 87 TYR A CA 1
ATOM 699 C C . TYR A 1 87 ? 4.329 9.317 -4.665 1.00 86.75 87 TYR A C 1
ATOM 701 O O . TYR A 1 87 ? 4.180 10.418 -4.149 1.00 86.75 87 TYR A O 1
ATOM 709 N N . TRP A 1 88 ? 4.694 9.175 -5.933 1.00 91.06 88 TRP A N 1
ATOM 710 C CA . TRP A 1 88 ? 4.880 10.286 -6.874 1.00 91.06 88 TRP A CA 1
ATOM 711 C C . TRP A 1 88 ? 4.071 10.024 -8.134 1.00 91.06 88 TRP A C 1
ATOM 713 O O . TRP A 1 88 ? 3.996 8.886 -8.578 1.00 91.06 88 TRP A O 1
ATOM 723 N N . THR A 1 89 ? 3.465 11.053 -8.726 1.00 88.50 89 THR A N 1
ATOM 724 C CA . THR A 1 89 ? 2.772 10.896 -10.014 1.00 88.50 89 THR A CA 1
ATOM 725 C C . THR A 1 89 ? 3.756 10.434 -11.083 1.00 88.50 89 THR A C 1
ATOM 727 O O . THR A 1 89 ? 4.813 11.048 -11.244 1.00 88.50 89 THR A O 1
ATOM 730 N N . SER A 1 90 ? 3.401 9.386 -11.820 1.00 86.94 90 SER A N 1
ATOM 731 C CA . SER A 1 90 ? 4.142 8.968 -13.007 1.00 86.94 90 SER A CA 1
ATOM 732 C C . SER A 1 90 ? 3.682 9.788 -14.214 1.00 86.94 90 SER A C 1
ATOM 734 O O . SER A 1 90 ? 2.538 10.236 -14.283 1.00 86.94 90 SER A O 1
ATOM 736 N N . GLU A 1 91 ? 4.586 10.006 -15.170 1.00 85.44 91 GLU A N 1
ATOM 737 C CA . GLU A 1 91 ? 4.256 10.628 -16.462 1.00 85.44 91 GLU A CA 1
ATOM 738 C C . GLU A 1 91 ? 3.562 9.631 -17.411 1.00 85.44 91 GLU A C 1
ATOM 740 O O . GLU A 1 91 ? 3.036 10.031 -18.454 1.00 85.44 91 GLU A O 1
ATOM 745 N N . SER A 1 92 ? 3.546 8.340 -17.050 1.00 79.25 92 SER A N 1
ATOM 746 C CA . SER A 1 92 ? 2.871 7.294 -17.812 1.00 79.25 92 SER A CA 1
ATOM 747 C C . SER A 1 92 ? 1.371 7.571 -17.931 1.00 79.25 92 SER A C 1
ATOM 749 O O . SER A 1 92 ? 0.715 8.057 -17.008 1.00 79.25 92 SER A O 1
ATOM 751 N N . ARG A 1 93 ? 0.818 7.235 -19.098 1.00 77.50 93 ARG A N 1
ATOM 752 C CA . ARG A 1 93 ? -0.630 7.231 -19.368 1.00 77.50 93 ARG A CA 1
ATOM 753 C C . ARG A 1 93 ? -1.186 5.815 -19.485 1.00 77.50 93 ARG A C 1
ATOM 755 O O . ARG A 1 93 ? -2.327 5.641 -19.907 1.00 77.50 93 ARG A O 1
ATOM 762 N N . GLU A 1 94 ? -0.367 4.819 -19.173 1.00 69.88 94 GLU A N 1
ATOM 763 C CA . GLU A 1 94 ? -0.743 3.418 -19.247 1.00 69.88 94 GLU A CA 1
ATOM 764 C C . GLU A 1 94 ? -1.798 3.094 -18.187 1.00 69.88 94 GLU A C 1
ATOM 766 O O . GLU A 1 94 ? -1.830 3.662 -17.094 1.00 69.88 94 GLU A O 1
ATOM 771 N N . ILE A 1 95 ? -2.687 2.171 -18.531 1.00 63.69 95 ILE A N 1
ATOM 772 C CA . ILE A 1 95 ? -3.652 1.585 -17.610 1.00 63.69 95 ILE A CA 1
ATOM 773 C C . ILE A 1 95 ? -3.388 0.080 -17.672 1.00 63.69 95 ILE A C 1
ATOM 775 O O . ILE A 1 95 ? -3.497 -0.484 -18.763 1.00 63.69 95 ILE A O 1
ATOM 779 N N . PRO A 1 96 ? -2.990 -0.565 -16.562 1.00 59.84 96 PRO A N 1
ATOM 780 C CA . PRO A 1 96 ? -2.695 -1.990 -16.568 1.00 59.84 96 PRO A CA 1
ATOM 781 C C . PRO A 1 96 ? -3.970 -2.813 -16.802 1.00 59.84 96 PRO A C 1
ATOM 783 O O . PRO A 1 96 ? -5.073 -2.378 -16.463 1.00 59.84 96 PRO A O 1
ATOM 786 N N . ASP A 1 97 ? -3.806 -4.000 -17.390 1.00 51.03 97 ASP A N 1
ATOM 787 C CA . ASP A 1 97 ? -4.907 -4.885 -17.784 1.00 51.03 97 ASP A CA 1
ATOM 788 C C . ASP A 1 97 ? -5.793 -5.284 -16.575 1.00 51.03 97 ASP A C 1
ATOM 790 O O . ASP A 1 97 ? -5.298 -5.865 -15.595 1.00 51.03 97 ASP A O 1
ATOM 794 N N . PRO A 1 98 ? -7.107 -4.977 -16.612 1.00 46.12 98 PRO A N 1
ATOM 795 C CA . PRO A 1 98 ? -8.032 -5.253 -15.520 1.00 46.12 98 PRO A CA 1
ATOM 796 C C . PRO A 1 98 ? -8.391 -6.738 -15.319 1.00 46.12 98 PRO A C 1
ATOM 798 O O . PRO A 1 98 ? -8.981 -7.042 -14.277 1.00 46.12 98 PRO A O 1
ATOM 801 N N . GLU A 1 99 ? -8.051 -7.674 -16.223 1.00 40.25 99 GLU A N 1
ATOM 802 C CA . GLU A 1 99 ? -8.398 -9.109 -16.061 1.00 40.25 99 GLU A CA 1
ATOM 803 C C . GLU A 1 99 ? -7.797 -9.772 -14.799 1.00 40.25 99 GLU A C 1
ATOM 805 O O . GLU A 1 99 ? -8.245 -10.834 -14.364 1.00 40.25 99 GLU A O 1
ATOM 810 N N . SER A 1 100 ? -6.858 -9.110 -14.121 1.00 40.62 100 SER A N 1
ATOM 811 C CA . SER A 1 100 ? -6.240 -9.562 -12.866 1.00 40.62 100 SER A CA 1
ATOM 812 C C . SER A 1 100 ? -7.109 -9.384 -11.596 1.00 40.62 100 SER A C 1
ATOM 814 O O . SER A 1 100 ? -6.664 -9.676 -10.480 1.00 40.62 100 SER A O 1
ATOM 816 N N . TYR A 1 101 ? -8.372 -8.954 -11.725 1.00 41.25 101 TYR A N 1
ATOM 817 C CA . TYR A 1 101 ? -9.283 -8.730 -10.593 1.00 41.25 101 TYR A CA 1
ATOM 818 C C . TYR A 1 101 ? -10.121 -9.970 -10.223 1.00 41.25 101 TYR A C 1
ATOM 820 O O . TYR A 1 101 ? -11.225 -10.186 -10.725 1.00 41.25 101 TYR A O 1
ATOM 828 N N . ARG A 1 102 ? -9.667 -10.744 -9.227 1.00 46.75 102 ARG A N 1
ATOM 829 C CA . ARG A 1 102 ? -10.559 -11.593 -8.411 1.00 46.75 102 ARG A CA 1
ATOM 830 C C . ARG A 1 102 ? -10.554 -11.110 -6.962 1.00 46.75 102 ARG A C 1
ATOM 832 O O . ARG A 1 102 ? -9.517 -11.088 -6.300 1.00 46.75 102 ARG A O 1
ATOM 839 N N . ARG A 1 103 ? -11.732 -10.697 -6.479 1.00 54.25 103 ARG A N 1
ATOM 840 C CA . ARG A 1 103 ? -11.987 -10.349 -5.073 1.00 54.25 103 ARG A CA 1
ATOM 841 C C . ARG A 1 103 ? -12.142 -11.629 -4.252 1.00 54.25 103 ARG A C 1
ATOM 843 O O . ARG A 1 103 ? -12.866 -12.529 -4.673 1.00 54.25 103 ARG A O 1
ATOM 850 N N . LEU A 1 104 ? -11.544 -11.690 -3.061 1.00 55.31 104 LEU A N 1
ATOM 851 C CA . LEU A 1 104 ? -11.949 -12.674 -2.057 1.00 55.31 104 LEU A CA 1
ATOM 852 C C . LEU A 1 104 ? -13.404 -12.387 -1.679 1.00 55.31 104 LEU A C 1
ATOM 854 O O . LEU A 1 104 ? -13.749 -11.275 -1.272 1.00 55.31 104 LEU A O 1
ATOM 858 N N . GLY A 1 105 ? -14.272 -13.383 -1.854 1.00 60.78 105 GLY A N 1
ATOM 859 C CA . GLY A 1 105 ? -15.670 -13.282 -1.452 1.00 60.78 105 GLY A CA 1
ATOM 860 C C . GLY A 1 105 ? -15.785 -13.009 0.050 1.00 60.78 105 GLY A C 1
ATOM 861 O O . GLY A 1 105 ? -14.966 -13.473 0.843 1.00 60.78 105 GLY A O 1
ATOM 862 N N . SER A 1 106 ? -16.823 -12.272 0.457 1.00 66.75 106 SER A N 1
ATOM 863 C CA . SER A 1 106 ? -17.065 -11.931 1.871 1.00 66.75 106 SER A CA 1
ATOM 864 C C . SER A 1 106 ? -17.143 -13.145 2.800 1.00 66.75 106 SER A C 1
ATOM 866 O O . SER A 1 106 ? -16.854 -13.006 3.990 1.00 66.75 106 SER A O 1
ATOM 868 N N . ASP A 1 107 ? -17.517 -14.306 2.263 1.00 74.50 107 ASP A N 1
ATOM 869 C CA . ASP A 1 107 ? -17.574 -15.570 2.995 1.00 74.50 107 ASP A CA 1
ATOM 870 C C . ASP A 1 107 ? -16.178 -16.126 3.280 1.00 74.50 107 ASP A C 1
ATOM 872 O O . ASP A 1 107 ? -15.923 -16.606 4.377 1.00 74.50 107 ASP A O 1
ATOM 876 N N . ARG A 1 108 ? -15.217 -15.937 2.371 1.00 73.38 108 ARG A N 1
ATOM 877 C CA . ARG A 1 108 ? -13.860 -16.442 2.574 1.00 73.38 108 ARG A CA 1
ATOM 878 C C . ARG A 1 108 ? -13.073 -15.638 3.607 1.00 73.38 108 ARG A C 1
ATOM 880 O O . ARG A 1 108 ? -12.342 -16.203 4.414 1.00 73.38 108 ARG A O 1
ATOM 887 N N . ILE A 1 109 ? -13.288 -14.322 3.644 1.00 76.44 109 ILE A N 1
ATOM 888 C CA . ILE A 1 109 ? -12.774 -13.464 4.725 1.00 76.44 109 ILE A CA 1
ATOM 889 C C . ILE A 1 109 ? -13.337 -13.922 6.078 1.00 76.44 109 ILE A C 1
ATOM 891 O O . ILE A 1 109 ? -12.604 -13.975 7.063 1.00 76.44 109 ILE A O 1
ATOM 895 N N . ARG A 1 110 ? -14.624 -14.288 6.122 1.00 82.12 110 ARG A N 1
ATOM 896 C CA . ARG A 1 110 ? -15.263 -14.802 7.338 1.00 82.12 110 ARG A CA 1
ATOM 897 C C . ARG A 1 110 ? -14.632 -16.120 7.788 1.00 82.12 110 ARG A C 1
ATOM 899 O O . ARG A 1 110 ? -14.328 -16.238 8.971 1.00 82.12 110 ARG A O 1
ATOM 906 N N . ASP A 1 111 ? -14.377 -17.055 6.876 1.00 82.69 111 ASP A N 1
ATOM 907 C CA . ASP A 1 111 ? -13.708 -18.326 7.199 1.00 82.69 111 ASP A CA 1
ATOM 908 C C . ASP A 1 111 ? -12.327 -18.103 7.832 1.00 82.69 111 ASP A C 1
ATOM 910 O O . ASP A 1 111 ? -11.970 -18.745 8.821 1.00 82.69 111 ASP A O 1
ATOM 914 N N . ILE A 1 112 ? -11.547 -17.163 7.286 1.00 79.56 112 ILE A N 1
ATOM 915 C CA . ILE A 1 112 ? -10.225 -16.819 7.824 1.00 79.56 112 ILE A CA 1
ATOM 916 C C . ILE A 1 112 ? -10.369 -16.187 9.211 1.00 79.56 112 ILE A C 1
ATOM 918 O O . ILE A 1 112 ? -9.665 -16.581 10.138 1.00 79.56 112 ILE A O 1
ATOM 922 N N . CYS A 1 113 ? -11.311 -15.261 9.401 1.00 84.06 113 CYS A N 1
ATOM 923 C CA . CYS A 1 113 ? -11.576 -14.693 10.722 1.00 84.06 113 CYS A CA 1
ATOM 924 C C . CYS A 1 113 ? -11.980 -15.768 11.747 1.00 84.06 113 CYS A C 1
ATOM 926 O O . CYS A 1 113 ? -11.482 -15.746 12.870 1.00 84.06 113 CYS A O 1
ATOM 928 N N . GLN A 1 114 ? -12.809 -16.741 11.362 1.00 89.06 114 GLN A N 1
ATOM 929 C CA . GLN A 1 114 ? -13.200 -17.853 12.235 1.00 89.06 114 GLN A CA 1
ATOM 930 C C . GLN A 1 114 ? -12.016 -18.750 12.609 1.00 89.06 114 GLN A C 1
ATOM 932 O O . GLN A 1 114 ? -11.896 -19.140 13.768 1.00 89.06 114 GLN A O 1
ATOM 937 N N . LYS A 1 115 ? -11.108 -19.028 11.665 1.00 90.56 115 LYS A N 1
ATOM 938 C CA . LYS A 1 115 ? -9.867 -19.782 11.920 1.00 90.56 115 LYS A CA 1
ATOM 939 C C . LYS A 1 115 ? -8.986 -19.119 12.987 1.00 90.56 115 LYS A C 1
ATOM 941 O O . LYS A 1 115 ? -8.319 -19.821 13.738 1.00 90.56 115 LYS A O 1
ATOM 946 N N . HIS A 1 116 ? -8.991 -17.789 13.053 1.00 86.81 116 HIS A N 1
ATOM 947 C CA . HIS A 1 116 ? -8.252 -17.000 14.050 1.00 86.81 116 HIS A CA 1
ATOM 948 C C . HIS A 1 116 ? -9.079 -16.674 15.303 1.00 86.81 116 HIS A C 1
ATOM 950 O O . HIS A 1 116 ? -8.694 -15.800 16.077 1.00 86.81 116 HIS A O 1
ATOM 956 N N . GLU A 1 117 ? -10.222 -17.343 15.492 1.00 90.56 117 GLU A N 1
ATOM 957 C CA . GLU A 1 117 ? -11.131 -17.148 16.632 1.00 90.56 117 GLU A CA 1
ATOM 958 C C . GLU A 1 117 ? -11.591 -15.684 16.797 1.00 90.56 117 GLU A C 1
ATOM 960 O O . GLU A 1 117 ? -11.864 -15.199 17.899 1.00 90.56 117 GLU A O 1
ATOM 965 N N . LEU A 1 118 ? -11.680 -14.950 15.683 1.00 88.00 118 LEU A N 1
ATOM 966 C CA . LEU A 1 118 ? -12.050 -13.541 15.672 1.00 88.00 118 LEU A CA 1
ATOM 967 C C . LEU A 1 118 ? -13.566 -13.366 15.782 1.00 88.00 118 LEU A C 1
ATOM 969 O O . LEU A 1 118 ? -14.354 -14.045 15.121 1.00 88.00 118 LEU A O 1
ATOM 973 N N . SER A 1 119 ? -13.988 -12.401 16.601 1.00 90.31 119 SER A N 1
ATOM 974 C CA . SER A 1 119 ? -15.405 -12.058 16.736 1.00 90.31 119 SER A CA 1
ATOM 975 C C . SER A 1 119 ? -15.922 -11.304 15.508 1.00 90.31 119 SER A C 1
ATOM 977 O O . SER A 1 119 ? -15.152 -10.738 14.735 1.00 90.31 119 SER A O 1
ATOM 979 N N . SER A 1 120 ? -17.243 -11.174 15.368 1.00 83.56 120 SER A N 1
ATOM 980 C CA . SER A 1 120 ? -17.844 -10.374 14.287 1.00 83.56 120 SER A CA 1
ATOM 981 C C . SER A 1 120 ? -17.434 -8.891 14.316 1.00 83.56 120 SER A C 1
ATOM 983 O O . SER A 1 120 ? -17.464 -8.217 13.287 1.00 83.56 120 SER A O 1
ATOM 985 N N . ALA A 1 121 ? -17.048 -8.365 15.485 1.00 83.75 121 ALA A N 1
ATOM 986 C CA . ALA A 1 121 ? -16.495 -7.017 15.602 1.00 83.75 121 ALA A CA 1
ATOM 987 C C . ALA A 1 121 ? -15.068 -6.940 15.031 1.00 83.75 121 ALA A C 1
ATOM 989 O O . ALA A 1 121 ? -14.739 -5.982 14.334 1.00 83.75 121 ALA A O 1
ATOM 990 N N . ASP A 1 122 ? -14.253 -7.969 15.270 1.00 83.62 122 ASP A N 1
ATOM 991 C CA . ASP A 1 122 ? -12.900 -8.080 14.720 1.00 83.62 122 ASP A CA 1
ATOM 992 C C . ASP A 1 122 ? -12.945 -8.349 13.200 1.00 83.62 122 ASP A C 1
ATOM 994 O O . ASP A 1 122 ? -12.186 -7.743 12.451 1.00 83.62 122 ASP A O 1
ATOM 998 N N . GLU A 1 123 ? -13.896 -9.156 12.709 1.00 83.50 123 GLU A N 1
ATOM 999 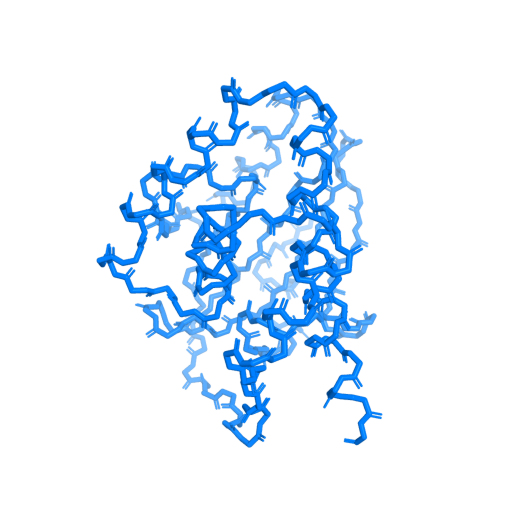C CA . GLU A 1 123 ? -14.134 -9.377 11.269 1.00 83.50 123 GLU A CA 1
ATOM 1000 C C . GLU A 1 123 ? -14.411 -8.059 10.532 1.00 83.50 123 GLU A C 1
ATOM 1002 O O . GLU A 1 123 ? -13.929 -7.844 9.419 1.00 83.50 123 GLU A O 1
ATOM 1007 N N . ARG A 1 124 ? -15.160 -7.140 11.154 1.00 79.88 124 ARG A N 1
ATOM 1008 C CA . ARG A 1 124 ? -15.431 -5.816 10.576 1.00 79.88 124 ARG A CA 1
ATOM 1009 C C . ARG A 1 124 ? -14.160 -4.971 10.467 1.00 79.88 124 ARG A C 1
ATOM 1011 O O . ARG A 1 124 ? -13.967 -4.317 9.450 1.00 79.88 124 ARG A O 1
ATOM 1018 N N . ILE A 1 125 ? -13.292 -5.023 11.478 1.00 77.62 125 ILE A N 1
ATOM 1019 C CA . ILE A 1 125 ? -11.983 -4.350 11.478 1.00 77.62 125 ILE A CA 1
ATOM 1020 C C . ILE A 1 125 ? -11.095 -4.923 10.367 1.00 77.62 125 ILE A C 1
ATOM 1022 O O . ILE A 1 125 ? -10.502 -4.167 9.599 1.00 77.62 125 ILE A O 1
ATOM 1026 N N . VAL A 1 126 ? -11.044 -6.253 10.246 1.00 77.50 126 VAL A N 1
ATOM 1027 C CA . VAL A 1 126 ? -10.278 -6.957 9.207 1.00 77.50 126 VAL A CA 1
ATOM 1028 C C . VAL A 1 126 ? -10.781 -6.589 7.812 1.00 77.50 126 VAL A C 1
ATOM 1030 O O . VAL A 1 126 ? -9.975 -6.269 6.943 1.00 77.50 126 VAL A O 1
ATOM 1033 N N . LYS A 1 127 ? -12.102 -6.571 7.599 1.00 74.19 127 LYS A N 1
ATOM 1034 C CA . LYS A 1 127 ? -12.714 -6.165 6.325 1.00 74.19 127 LYS A CA 1
ATOM 1035 C C . LYS A 1 127 ? -12.406 -4.719 5.978 1.00 74.19 127 LYS A C 1
ATOM 1037 O O . LYS A 1 127 ? -11.991 -4.460 4.855 1.00 74.19 127 LYS A O 1
ATOM 1042 N N . ASP A 1 128 ? -12.576 -3.798 6.922 1.00 70.81 128 ASP A N 1
ATOM 1043 C CA . ASP A 1 128 ? -12.318 -2.381 6.673 1.00 70.81 128 ASP A CA 1
ATOM 1044 C C . ASP A 1 128 ? -10.840 -2.182 6.276 1.00 70.81 128 ASP A C 1
ATOM 1046 O O . ASP A 1 128 ? -10.570 -1.559 5.250 1.00 70.81 128 ASP A O 1
ATOM 1050 N N . ILE A 1 129 ? -9.891 -2.802 6.991 1.00 66.50 129 ILE A N 1
ATOM 1051 C CA . ILE A 1 129 ? -8.452 -2.724 6.674 1.00 66.50 129 ILE A CA 1
ATOM 1052 C C . ILE A 1 129 ? -8.111 -3.415 5.343 1.00 66.50 129 ILE A C 1
ATOM 1054 O O . ILE A 1 129 ? -7.365 -2.851 4.547 1.00 66.50 129 ILE A O 1
ATOM 1058 N N . ALA A 1 130 ? -8.659 -4.598 5.059 1.00 67.31 130 ALA A N 1
ATOM 1059 C CA . ALA A 1 130 ? -8.404 -5.313 3.805 1.00 67.31 130 ALA A CA 1
ATOM 1060 C C . ALA A 1 130 ? -8.957 -4.563 2.580 1.00 67.31 130 ALA A C 1
ATOM 1062 O O . ALA A 1 130 ? -8.303 -4.517 1.541 1.00 67.31 130 ALA A O 1
ATOM 1063 N N . VAL A 1 131 ? -10.125 -3.920 2.707 1.00 64.31 131 VAL A N 1
ATOM 1064 C CA . VAL A 1 131 ? -10.718 -3.087 1.646 1.00 64.31 131 VAL A CA 1
ATOM 1065 C C . VAL A 1 131 ? -9.856 -1.859 1.352 1.00 64.31 131 VAL A C 1
ATOM 1067 O O . VAL A 1 131 ? -9.841 -1.413 0.211 1.00 64.31 131 VAL A O 1
ATOM 1070 N N . PHE A 1 132 ? -9.092 -1.339 2.320 1.00 59.72 132 PHE A N 1
ATOM 1071 C CA . PHE A 1 132 ? -8.119 -0.275 2.048 1.00 59.72 132 PHE A CA 1
ATOM 1072 C C . PHE A 1 132 ? -7.114 -0.666 0.974 1.00 59.72 132 PHE A C 1
ATOM 1074 O O . PHE A 1 132 ? -6.884 0.080 0.028 1.00 59.72 132 PHE A O 1
ATOM 1081 N N . TYR A 1 133 ? -6.534 -1.854 1.151 1.00 54.97 133 TYR A N 1
ATOM 1082 C CA . TYR A 1 133 ? -5.543 -2.413 0.250 1.00 54.97 133 TYR A CA 1
ATOM 1083 C C . TYR A 1 133 ? -6.160 -2.827 -1.085 1.00 54.97 133 TYR A C 1
ATOM 1085 O O . TYR A 1 133 ? -5.414 -3.051 -2.022 1.00 54.97 133 TYR A O 1
ATOM 1093 N N . ASP A 1 134 ? -7.491 -2.928 -1.187 1.00 56.50 134 ASP A N 1
ATOM 1094 C CA . ASP A 1 134 ? -8.192 -3.230 -2.439 1.00 56.50 134 ASP A CA 1
ATOM 1095 C C . ASP A 1 134 ? -8.626 -1.951 -3.181 1.00 56.50 134 ASP A C 1
ATOM 1097 O O . ASP A 1 134 ? -8.482 -1.837 -4.397 1.00 56.50 134 ASP A O 1
ATOM 1101 N N . VAL A 1 135 ? -9.158 -0.956 -2.466 1.00 55.03 135 VAL A N 1
ATOM 1102 C CA . VAL A 1 135 ? -9.874 0.174 -3.065 1.00 55.03 135 VAL A CA 1
ATOM 1103 C C . VAL A 1 135 ? -9.638 1.442 -2.248 1.00 55.03 135 VAL A C 1
ATOM 1105 O O . VAL A 1 135 ? -10.344 1.737 -1.283 1.00 55.03 135 VAL A O 1
ATOM 1108 N N . PHE A 1 136 ? -8.692 2.274 -2.671 1.00 54.53 136 PHE A N 1
ATOM 1109 C CA . PHE A 1 136 ? -8.507 3.585 -2.054 1.00 54.53 136 PHE A CA 1
ATOM 1110 C C . PHE A 1 136 ? -9.661 4.521 -2.448 1.00 54.53 136 PHE A C 1
ATOM 1112 O O . PHE A 1 136 ? -9.535 5.300 -3.382 1.00 54.53 136 PHE A O 1
ATOM 1119 N N . THR A 1 137 ? -10.780 4.507 -1.715 1.00 46.03 137 THR A N 1
ATOM 1120 C CA . THR A 1 137 ? -11.863 5.519 -1.763 1.00 46.03 137 THR A CA 1
ATOM 1121 C C . THR A 1 137 ? -11.939 6.297 -0.444 1.00 46.03 137 THR A C 1
ATOM 1123 O O . THR A 1 137 ? -11.531 5.804 0.603 1.00 46.03 137 THR A O 1
ATOM 1126 N N . GLY A 1 138 ? -12.338 7.577 -0.500 1.00 41.22 138 GLY A N 1
ATOM 1127 C CA . GLY A 1 138 ? -12.218 8.511 0.637 1.00 41.22 138 GLY A CA 1
ATOM 1128 C C . GLY A 1 138 ? -13.076 8.141 1.853 1.00 41.22 138 GLY A C 1
ATOM 1129 O O . GLY A 1 138 ? -12.636 8.310 2.988 1.00 41.22 138 GLY A O 1
ATOM 1130 N N . ASP A 1 139 ? -14.254 7.558 1.625 1.00 52.78 139 ASP A N 1
ATOM 1131 C CA . ASP A 1 139 ? -15.145 7.117 2.705 1.00 52.78 139 ASP A CA 1
ATOM 1132 C C . ASP A 1 139 ? -14.575 5.918 3.475 1.00 52.78 139 ASP A C 1
ATOM 1134 O O . ASP A 1 139 ? -14.752 5.811 4.691 1.00 52.78 139 ASP A O 1
ATOM 1138 N N . VAL A 1 140 ? -13.833 5.043 2.791 1.00 59.56 140 VAL A N 1
ATOM 1139 C CA . VAL A 1 140 ? -13.216 3.857 3.398 1.00 59.56 140 VAL A CA 1
ATOM 1140 C C . VAL A 1 140 ? -12.030 4.274 4.280 1.00 59.56 140 VAL A C 1
ATOM 1142 O O . VAL A 1 140 ? -11.915 3.797 5.408 1.00 59.56 140 VAL A O 1
ATOM 1145 N N . GLU A 1 141 ? -11.208 5.235 3.839 1.00 57.81 141 GLU A N 1
ATOM 1146 C CA . GLU A 1 141 ? -10.007 5.711 4.555 1.00 57.81 141 GLU A CA 1
ATOM 1147 C C . GLU A 1 141 ? -10.295 6.144 6.008 1.00 57.81 141 GLU A C 1
ATOM 1149 O O . GLU A 1 141 ? -9.580 5.757 6.933 1.00 57.81 141 GLU A O 1
ATOM 1154 N N . SER A 1 142 ? -11.381 6.891 6.242 1.00 58.31 142 SER A N 1
ATOM 1155 C CA . SER A 1 142 ? -11.763 7.344 7.590 1.00 58.31 142 SER A CA 1
ATOM 1156 C C . SER A 1 142 ? -12.140 6.187 8.533 1.00 58.31 142 SER A C 1
ATOM 1158 O O . SER A 1 142 ? -11.718 6.160 9.694 1.00 58.31 142 SER A O 1
ATOM 1160 N N . ARG A 1 143 ? -12.873 5.187 8.022 1.00 58.88 143 ARG A N 1
ATOM 1161 C CA . ARG A 1 143 ? -13.254 3.970 8.762 1.00 58.88 143 ARG A CA 1
ATOM 1162 C C . ARG A 1 143 ? -12.050 3.089 9.074 1.00 58.88 143 ARG A C 1
ATOM 1164 O O . ARG A 1 143 ? -11.984 2.485 10.146 1.00 58.88 143 ARG A O 1
ATOM 1171 N N . ILE A 1 144 ? -11.069 3.062 8.181 1.00 65.75 144 ILE A N 1
ATOM 1172 C CA . ILE A 1 144 ? -9.819 2.326 8.378 1.00 65.75 144 ILE A CA 1
ATOM 1173 C C . ILE A 1 144 ? -8.937 2.996 9.415 1.00 65.75 144 ILE A C 1
ATOM 1175 O O . ILE A 1 144 ? -8.421 2.309 10.290 1.00 65.75 144 ILE A O 1
ATOM 1179 N N . GLY A 1 145 ? -8.802 4.323 9.379 1.00 58.56 145 GLY A N 1
ATOM 1180 C CA . GLY A 1 145 ? -8.066 5.055 10.413 1.00 58.56 145 GLY A CA 1
ATOM 1181 C C . GLY A 1 145 ? -8.613 4.782 11.806 1.00 58.56 145 GLY A C 1
ATOM 1182 O O . GLY A 1 145 ? -7.848 4.523 12.736 1.00 58.56 145 GLY A O 1
ATOM 1183 N N . TYR A 1 146 ? -9.940 4.752 11.932 1.00 66.06 146 TYR A N 1
ATOM 1184 C CA . TYR A 1 146 ? -10.599 4.340 13.165 1.00 66.06 146 TYR A CA 1
ATOM 1185 C C . TYR A 1 146 ? -10.305 2.873 13.517 1.00 66.06 146 TYR A C 1
ATOM 1187 O O . TYR A 1 146 ? -9.943 2.583 14.653 1.00 66.06 146 TYR A O 1
ATOM 1195 N N . SER A 1 147 ? -10.384 1.957 12.551 1.00 71.19 147 SER A N 1
ATOM 1196 C CA . SER A 1 147 ? -10.105 0.529 12.759 1.00 71.19 147 SER A CA 1
ATOM 1197 C C . SER A 1 147 ? -8.660 0.272 13.214 1.00 71.19 147 SER A C 1
ATOM 1199 O O . SER A 1 147 ? -8.444 -0.441 14.192 1.00 71.19 147 SER A O 1
ATOM 1201 N N . ILE A 1 148 ? -7.671 0.927 12.600 1.00 69.62 148 ILE A N 1
ATOM 1202 C CA . ILE A 1 148 ? -6.254 0.878 13.004 1.00 69.62 148 ILE A CA 1
ATOM 1203 C C . ILE A 1 148 ? -6.071 1.473 14.405 1.00 69.62 148 ILE A C 1
ATOM 1205 O O . ILE A 1 148 ? -5.376 0.896 15.247 1.00 69.62 148 ILE A O 1
ATOM 1209 N N . TYR A 1 149 ? -6.718 2.608 14.692 1.00 72.75 149 TYR A N 1
ATOM 1210 C CA . TYR A 1 149 ? -6.699 3.200 16.027 1.00 72.75 149 TYR A CA 1
ATOM 1211 C C . TYR A 1 149 ? -7.254 2.229 17.076 1.00 72.75 149 TYR A C 1
ATOM 1213 O O . TYR A 1 149 ? -6.608 2.021 18.104 1.00 72.75 149 TYR A O 1
ATOM 1221 N N . VAL A 1 150 ? -8.392 1.582 16.810 1.00 68.12 150 VAL A N 1
ATOM 1222 C CA . VAL A 1 150 ? -8.990 0.579 17.704 1.00 68.12 150 VAL A CA 1
ATOM 1223 C C . VAL A 1 150 ? -8.027 -0.589 17.926 1.00 68.12 150 VAL A C 1
ATOM 1225 O O . VAL A 1 150 ? -7.751 -0.922 19.078 1.00 68.12 150 VAL A O 1
ATOM 1228 N N . VAL A 1 151 ? -7.425 -1.140 16.865 1.00 73.62 151 VAL A N 1
ATOM 1229 C CA . VAL A 1 151 ? -6.416 -2.218 16.958 1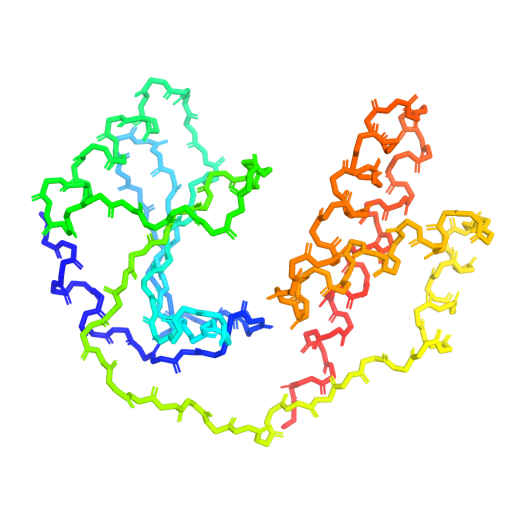.00 73.62 151 VAL A CA 1
ATOM 1230 C C . VAL A 1 151 ? -5.222 -1.813 17.832 1.00 73.62 151 VAL A C 1
ATOM 1232 O O . VAL A 1 151 ? -4.756 -2.602 18.662 1.00 73.62 151 VAL A O 1
ATOM 1235 N N . SER A 1 152 ? -4.767 -0.558 17.737 1.00 74.12 152 SER A N 1
ATOM 1236 C CA . SER A 1 152 ? -3.667 -0.029 18.562 1.00 74.12 152 SER A CA 1
ATOM 1237 C C . SER A 1 152 ? -3.980 0.015 20.067 1.00 74.12 152 SER A C 1
ATOM 1239 O O . SER A 1 152 ? -3.060 0.085 20.888 1.00 74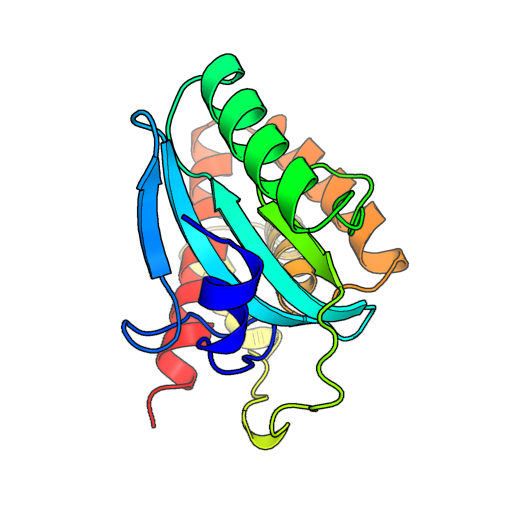.12 152 SER A O 1
ATOM 1241 N N . LYS A 1 153 ? -5.266 -0.041 20.443 1.00 76.56 153 LYS A N 1
ATOM 1242 C CA . LYS A 1 153 ? -5.742 -0.061 21.835 1.00 76.56 153 LYS A CA 1
ATOM 1243 C C . LYS A 1 153 ? -6.056 -1.466 22.353 1.00 76.56 153 LYS A C 1
ATOM 1245 O O . LYS A 1 153 ? -6.275 -1.623 23.552 1.00 76.56 153 LYS A O 1
ATOM 1250 N N . LEU A 1 154 ? -6.059 -2.483 21.491 1.00 76.56 154 LEU A N 1
ATOM 1251 C CA . LEU A 1 154 ? -6.289 -3.869 21.899 1.00 76.56 154 LEU A CA 1
ATOM 1252 C C . LEU A 1 154 ? -5.078 -4.456 22.635 1.00 76.56 154 LEU A C 1
ATOM 1254 O O . LEU A 1 154 ? -3.933 -4.039 22.424 1.00 76.56 154 LEU A O 1
ATOM 1258 N N . ARG A 1 155 ? -5.352 -5.468 23.470 1.00 86.19 155 ARG A N 1
ATOM 1259 C CA . ARG A 1 155 ? -4.327 -6.316 24.098 1.00 86.19 155 ARG A CA 1
ATOM 1260 C C . ARG A 1 155 ? -3.485 -7.010 23.024 1.00 86.19 155 ARG A C 1
ATOM 1262 O O . ARG A 1 155 ? -3.989 -7.310 21.941 1.00 86.19 155 ARG A O 1
ATOM 1269 N N . LYS A 1 156 ? -2.212 -7.261 23.338 1.00 74.75 156 LYS A N 1
ATOM 1270 C CA . LYS A 1 156 ? -1.201 -7.756 22.393 1.00 74.75 156 LYS A CA 1
ATOM 1271 C C . LYS A 1 156 ? -1.651 -9.033 21.682 1.00 74.75 156 LYS A C 1
ATOM 1273 O O . LYS A 1 156 ? -1.532 -9.123 20.468 1.00 74.75 156 LYS A O 1
ATOM 1278 N N . GLU A 1 157 ? -2.218 -9.973 22.427 1.00 77.06 157 GLU A N 1
ATOM 1279 C CA . GLU A 1 157 ? -2.661 -11.276 21.923 1.00 77.06 157 GLU A CA 1
ATOM 1280 C C . GLU A 1 157 ? -3.760 -11.110 20.866 1.00 77.06 157 GLU A C 1
ATOM 1282 O O . GLU A 1 157 ? -3.717 -11.718 19.801 1.00 77.06 157 GLU A O 1
ATOM 1287 N N . ARG A 1 158 ? -4.704 -10.199 21.120 1.00 70.81 158 ARG A N 1
ATOM 1288 C CA . ARG A 1 158 ? -5.821 -9.921 20.211 1.00 70.81 158 ARG A CA 1
ATOM 1289 C C . ARG A 1 158 ? -5.386 -9.146 18.969 1.00 70.81 158 ARG A C 1
ATOM 1291 O O . ARG A 1 158 ? -5.914 -9.374 17.887 1.00 70.81 158 ARG A O 1
ATOM 1298 N N . ARG A 1 159 ? -4.405 -8.252 19.113 1.00 75.12 159 ARG A N 1
ATOM 1299 C CA . ARG A 1 159 ? -3.785 -7.555 17.980 1.00 75.12 159 ARG A CA 1
ATOM 1300 C C . ARG A 1 159 ? -3.099 -8.535 17.030 1.00 75.12 159 ARG A C 1
ATOM 1302 O O . ARG A 1 159 ? -3.352 -8.465 15.835 1.00 75.12 159 ARG A O 1
ATOM 1309 N N . ILE A 1 160 ? -2.305 -9.462 17.568 1.00 68.81 160 ILE A N 1
ATOM 1310 C CA . ILE A 1 160 ? -1.600 -10.482 16.777 1.00 68.81 160 ILE A CA 1
ATOM 1311 C C . ILE A 1 160 ? -2.593 -11.340 15.986 1.00 68.81 160 ILE A C 1
ATOM 1313 O O . ILE A 1 160 ? -2.346 -11.617 14.817 1.00 68.81 160 ILE A O 1
ATOM 1317 N N . ALA A 1 161 ? -3.730 -11.720 16.578 1.00 71.19 161 ALA A N 1
ATOM 1318 C CA . ALA A 1 161 ? -4.761 -12.490 15.877 1.00 71.19 161 ALA A CA 1
ATOM 1319 C C . ALA A 1 161 ? -5.371 -11.717 14.689 1.00 71.19 161 ALA A C 1
ATOM 1321 O O . ALA A 1 161 ? -5.515 -12.265 13.598 1.00 71.19 161 ALA A O 1
ATOM 1322 N N . ILE A 1 162 ? -5.669 -10.424 14.869 1.00 69.19 162 ILE A N 1
ATOM 1323 C CA . ILE A 1 162 ? -6.184 -9.555 13.795 1.00 69.19 162 ILE A CA 1
ATOM 1324 C C . ILE A 1 162 ? -5.139 -9.361 12.689 1.00 69.19 162 ILE A C 1
ATOM 1326 O O . ILE A 1 162 ? -5.465 -9.499 11.512 1.00 69.19 162 ILE A O 1
ATOM 1330 N N . GLU A 1 163 ? -3.888 -9.070 13.051 1.00 70.00 163 GLU A N 1
ATOM 1331 C CA . GLU A 1 163 ? -2.782 -8.922 12.094 1.00 70.00 163 GLU A CA 1
ATOM 1332 C C . GLU A 1 163 ? -2.544 -10.225 11.316 1.00 70.00 163 GLU A C 1
ATOM 1334 O O . GLU A 1 163 ? -2.396 -10.192 10.097 1.00 70.00 163 GLU A O 1
ATOM 1339 N N . SER A 1 164 ? -2.600 -11.376 11.990 1.00 68.88 164 SER A N 1
ATOM 1340 C CA . SER A 1 164 ? -2.441 -12.695 11.361 1.00 68.88 164 SER A CA 1
ATOM 1341 C C . SER A 1 164 ? -3.576 -13.015 10.387 1.00 68.88 164 SER A C 1
ATOM 1343 O O . SER A 1 164 ? -3.319 -13.543 9.309 1.00 68.88 164 SER A O 1
ATOM 1345 N N . ALA A 1 165 ? -4.821 -12.648 10.711 1.00 72.06 165 ALA A N 1
ATOM 1346 C CA . ALA A 1 165 ? -5.950 -12.801 9.794 1.00 72.06 165 ALA A CA 1
ATOM 1347 C C . ALA A 1 165 ? -5.824 -11.900 8.557 1.00 72.06 165 ALA A C 1
ATOM 1349 O O . ALA A 1 165 ? -6.128 -12.336 7.448 1.00 72.06 165 ALA A O 1
ATOM 1350 N N . ILE A 1 166 ? -5.345 -10.663 8.729 1.00 68.94 166 ILE A N 1
ATOM 1351 C CA . ILE A 1 166 ? -5.063 -9.751 7.611 1.00 68.94 166 ILE A CA 1
ATOM 1352 C C . ILE A 1 166 ? -3.966 -10.339 6.718 1.00 68.94 166 ILE A C 1
ATOM 1354 O O . ILE A 1 166 ? -4.140 -10.375 5.503 1.00 68.94 166 ILE A O 1
ATOM 1358 N N . ILE A 1 167 ? -2.883 -10.858 7.304 1.00 63.69 167 ILE A N 1
ATOM 1359 C CA . ILE A 1 167 ? -1.807 -11.523 6.558 1.00 63.69 167 ILE A CA 1
ATOM 1360 C C . ILE A 1 167 ? -2.338 -12.757 5.816 1.00 63.69 167 ILE A C 1
ATOM 1362 O O . ILE A 1 167 ? -2.059 -12.892 4.630 1.00 63.69 167 ILE A O 1
ATOM 1366 N N . ASP A 1 168 ? -3.141 -13.620 6.449 1.00 65.75 168 ASP A N 1
ATOM 1367 C CA . ASP A 1 168 ? -3.743 -14.791 5.790 1.00 65.75 168 ASP A CA 1
ATOM 1368 C C . ASP A 1 168 ? -4.622 -14.378 4.594 1.00 65.75 168 ASP A C 1
ATOM 1370 O O . ASP A 1 168 ? -4.535 -14.987 3.527 1.00 65.75 168 ASP A O 1
ATOM 1374 N N . ILE A 1 169 ? -5.416 -13.311 4.735 1.00 64.81 169 ILE A N 1
ATOM 1375 C CA . ILE A 1 169 ? -6.213 -12.737 3.639 1.00 64.81 169 ILE A CA 1
ATOM 1376 C C . ILE A 1 169 ? -5.302 -12.215 2.523 1.00 64.81 169 ILE A C 1
ATOM 1378 O O . ILE A 1 169 ? -5.556 -12.498 1.354 1.00 64.81 169 ILE A O 1
ATOM 1382 N N . MET A 1 170 ? -4.226 -11.499 2.857 1.00 59.47 170 MET A N 1
ATOM 1383 C CA . MET A 1 170 ? -3.251 -10.992 1.881 1.00 59.47 170 MET A CA 1
ATOM 1384 C C . MET A 1 170 ? -2.525 -12.128 1.144 1.00 59.47 170 MET A C 1
ATOM 1386 O O . MET A 1 170 ? -2.366 -12.071 -0.075 1.00 59.47 170 MET A O 1
ATOM 1390 N N . VAL A 1 171 ? -2.131 -13.187 1.854 1.00 56.88 171 VAL A N 1
ATOM 1391 C CA . VAL A 1 171 ? -1.495 -14.385 1.283 1.00 56.88 171 VAL A CA 1
ATOM 1392 C C . VAL A 1 171 ? -2.470 -15.149 0.390 1.00 56.88 171 VAL A C 1
ATOM 1394 O O . VAL A 1 171 ? -2.076 -15.658 -0.656 1.00 56.88 171 VAL A O 1
ATOM 1397 N N . GLU A 1 172 ? -3.746 -15.236 0.759 1.00 59.91 172 GLU A N 1
ATOM 1398 C CA . GLU A 1 172 ? -4.753 -15.897 -0.070 1.00 59.91 172 GLU A CA 1
ATOM 1399 C C . GLU A 1 172 ? -5.113 -15.069 -1.314 1.00 59.91 172 GLU A C 1
ATOM 1401 O O . GLU A 1 172 ? -5.254 -15.621 -2.412 1.00 59.91 172 GLU A O 1
ATOM 1406 N N . PHE A 1 173 ? -5.141 -13.739 -1.184 1.00 54.34 173 PHE A N 1
ATOM 1407 C CA . PHE A 1 173 ? -5.144 -12.837 -2.333 1.00 54.34 173 PHE A CA 1
ATOM 1408 C C . PHE A 1 173 ? -3.930 -13.077 -3.242 1.00 54.34 173 PHE A C 1
ATOM 1410 O O . PHE A 1 173 ? -4.089 -13.013 -4.454 1.00 54.34 173 PHE A O 1
ATOM 1417 N N . ALA A 1 174 ? -2.751 -13.405 -2.704 1.00 42.53 174 ALA A N 1
ATOM 1418 C CA . ALA A 1 174 ? -1.565 -13.715 -3.506 1.00 42.53 174 ALA A CA 1
ATOM 1419 C C . ALA A 1 174 ? -1.630 -15.104 -4.185 1.00 42.53 174 ALA A C 1
ATOM 1421 O O . ALA A 1 174 ? -1.325 -15.222 -5.370 1.00 42.53 174 ALA A O 1
ATOM 1422 N N . LYS A 1 175 ? -2.077 -16.153 -3.475 1.00 38.91 175 LYS A N 1
ATOM 1423 C CA . LYS A 1 175 ? -2.156 -17.541 -3.989 1.00 38.91 175 LYS A CA 1
ATOM 1424 C C . LYS A 1 175 ? -3.250 -17.757 -5.034 1.00 38.91 175 LYS A C 1
ATOM 1426 O O . LYS A 1 175 ? -3.078 -18.550 -5.951 1.00 38.91 175 LYS A O 1
ATOM 1431 N N . SER A 1 176 ? -4.378 -17.057 -4.915 1.00 40.06 176 SER A N 1
ATOM 1432 C CA . SER A 1 176 ? -5.474 -17.127 -5.900 1.00 40.06 176 SER A CA 1
ATOM 1433 C C . SER A 1 176 ? -5.144 -16.456 -7.246 1.00 40.06 176 SER A C 1
ATOM 1435 O O . SER A 1 176 ? -5.986 -16.453 -8.144 1.00 40.06 176 SER A O 1
ATOM 1437 N N . ARG A 1 177 ? -3.927 -15.910 -7.387 1.00 40.06 177 ARG A N 1
ATOM 1438 C CA . ARG A 1 177 ? -3.428 -15.152 -8.544 1.00 40.06 177 ARG A CA 1
ATOM 1439 C C . ARG A 1 177 ? -2.191 -15.793 -9.203 1.00 40.06 177 ARG A C 1
ATOM 1441 O O . ARG A 1 177 ? -1.557 -15.150 -10.027 1.00 40.06 177 ARG A O 1
ATOM 1448 N N . THR A 1 178 ? -1.840 -17.034 -8.835 1.00 28.61 178 THR A N 1
ATOM 1449 C CA . THR A 1 178 ? -0.697 -17.804 -9.379 1.00 28.61 178 THR A CA 1
ATOM 1450 C C . THR A 1 178 ? -1.128 -18.909 -10.364 1.00 28.61 178 THR A C 1
ATOM 1452 O O . THR A 1 178 ? -0.644 -20.039 -10.282 1.00 28.61 178 THR A O 1
ATOM 1455 N N . VAL A 1 179 ? -2.057 -18.601 -11.278 1.00 35.53 179 VAL A N 1
ATOM 1456 C CA . VAL A 1 179 ? -2.377 -19.440 -12.452 1.00 35.53 179 VAL A CA 1
ATOM 1457 C C . VAL A 1 179 ? -2.278 -18.589 -13.701 1.00 35.53 179 VAL A C 1
ATOM 1459 O O . VAL A 1 179 ? -2.925 -17.519 -13.693 1.00 35.53 179 VAL A O 1
#

Organism: NCBI:txid1618337

Foldseek 3Di:
DAVLVVAVQADEAALLDDDDPSRWDWDDDPNWTKIWGWYQAVVQGTKIKIATQDDDPVVLVVVQVVVCVRQNAFDDLAPPPPHRITIGRDPDPDDDDPPLDDDDDLVNLVVLCVVLVHDPVLSVLLVLCLVCSVHSDPVSRVVNVVSVVVLVPDDPSNNVSSVVSNVVNSVVSNVVRPD

Radius of gyration: 17.27 Å; chains: 1; bounding box: 40×36×44 Å

pLDDT: mean 72.49, std 14.7, range [28.61, 91.06]